Protein AF-A0A497NJM1-F1 (afdb_monomer_lite)

pLDDT: mean 78.58, std 15.82, range [43.94, 97.44]

Structure (mmCIF, N/CA/C/O backbone):
data_AF-A0A497NJM1-F1
#
_entry.id   AF-A0A497NJM1-F1
#
loop_
_atom_site.group_PDB
_atom_site.id
_atom_site.type_symbol
_atom_site.label_atom_id
_atom_site.label_alt_id
_atom_site.label_comp_id
_atom_site.label_asym_id
_atom_site.label_entity_id
_atom_site.label_seq_id
_atom_site.pdbx_PDB_ins_code
_atom_site.Cartn_x
_atom_site.Cartn_y
_atom_site.Cartn_z
_atom_site.occupancy
_atom_site.B_iso_or_equiv
_atom_site.auth_seq_id
_atom_site.auth_comp_id
_atom_site.auth_asym_id
_atom_site.auth_atom_id
_atom_site.pdbx_PDB_model_num
ATOM 1 N N . MET A 1 1 ? 0.124 -1.032 -18.098 1.00 47.03 1 MET A N 1
ATOM 2 C CA . MET A 1 1 ? -1.126 -1.644 -17.597 1.00 47.03 1 MET A CA 1
ATOM 3 C C . MET A 1 1 ? -1.888 -0.555 -16.871 1.00 47.03 1 MET A C 1
ATOM 5 O O . MET A 1 1 ? -1.327 0.013 -15.946 1.00 47.03 1 MET A O 1
ATOM 9 N N . ASN A 1 2 ? -3.098 -0.207 -17.311 1.00 50.69 2 ASN A N 1
ATOM 10 C CA . ASN A 1 2 ? -3.920 0.748 -16.570 1.00 50.69 2 ASN A CA 1
ATOM 11 C C . ASN A 1 2 ? -4.433 0.047 -15.316 1.00 50.69 2 ASN A C 1
ATOM 13 O O . ASN A 1 2 ? -5.210 -0.900 -15.410 1.00 50.69 2 ASN A O 1
ATOM 17 N N . ASN A 1 3 ? -3.953 0.466 -14.149 1.00 69.00 3 ASN A N 1
ATOM 18 C CA . ASN A 1 3 ? -4.366 -0.132 -12.894 1.00 69.00 3 ASN A CA 1
ATOM 19 C C . ASN A 1 3 ? -5.677 0.521 -12.436 1.00 69.00 3 ASN A C 1
ATOM 21 O O . ASN A 1 3 ? -5.686 1.500 -11.694 1.00 69.00 3 ASN A O 1
ATOM 25 N N . GLU A 1 4 ? -6.808 0.037 -12.951 1.00 86.12 4 GLU A N 1
ATOM 26 C CA . GLU A 1 4 ? -8.121 0.674 -12.755 1.00 86.12 4 GLU A CA 1
ATOM 27 C C . GLU A 1 4 ? -8.482 0.835 -11.272 1.00 86.12 4 GLU A C 1
ATOM 29 O O . GLU A 1 4 ? -9.067 1.844 -10.883 1.00 86.12 4 GLU A O 1
ATOM 34 N N . PHE A 1 5 ? -8.026 -0.093 -10.432 1.00 90.69 5 PHE A N 1
ATOM 35 C CA . PHE A 1 5 ? -8.337 -0.171 -9.005 1.00 90.69 5 PHE A CA 1
ATOM 36 C C . PHE A 1 5 ? -7.461 0.705 -8.104 1.00 90.69 5 PHE A C 1
ATOM 38 O O . PHE A 1 5 ? -7.835 0.962 -6.955 1.00 90.69 5 PHE A O 1
ATOM 45 N N . TRP A 1 6 ? -6.314 1.167 -8.605 1.00 92.50 6 TRP A N 1
ATOM 46 C CA . TRP A 1 6 ? -5.307 1.859 -7.807 1.00 92.50 6 TRP A CA 1
ATOM 47 C C . TRP A 1 6 ? -4.957 3.217 -8.411 1.00 92.50 6 TRP A C 1
ATOM 49 O O . TRP A 1 6 ? -4.976 3.430 -9.620 1.00 92.50 6 TRP A O 1
ATOM 59 N N . GLU A 1 7 ? -4.676 4.165 -7.538 1.00 93.75 7 GLU A N 1
ATOM 60 C CA . GLU A 1 7 ? -4.185 5.495 -7.854 1.00 93.75 7 GLU A CA 1
ATOM 61 C C . GLU A 1 7 ? -2.774 5.621 -7.286 1.00 93.75 7 GLU A C 1
ATOM 63 O O . GLU A 1 7 ? -2.550 5.359 -6.102 1.00 93.75 7 GLU A O 1
ATOM 68 N N . PHE A 1 8 ? -1.811 5.996 -8.122 1.00 91.44 8 PHE A N 1
ATOM 69 C CA . PHE A 1 8 ? -0.447 6.219 -7.668 1.00 91.44 8 PHE A CA 1
ATOM 70 C C . PHE A 1 8 ? -0.350 7.541 -6.896 1.00 91.44 8 PHE A C 1
ATOM 72 O O . PHE A 1 8 ? -0.820 8.580 -7.356 1.00 91.44 8 PHE A O 1
ATOM 79 N N . THR A 1 9 ? 0.273 7.512 -5.717 1.00 90.38 9 THR A N 1
ATOM 80 C CA . THR A 1 9 ? 0.507 8.696 -4.878 1.00 90.38 9 THR A CA 1
ATOM 81 C C . THR A 1 9 ? 1.990 8.801 -4.509 1.00 90.38 9 THR A C 1
ATOM 83 O O . THR A 1 9 ? 2.714 7.807 -4.601 1.00 90.38 9 THR A O 1
ATOM 86 N N . PRO A 1 10 ? 2.458 9.949 -3.979 1.00 86.06 10 PRO A N 1
ATOM 87 C CA . PRO A 1 10 ? 3.818 10.075 -3.438 1.00 86.06 10 PRO A CA 1
ATOM 88 C C . PRO A 1 10 ? 4.159 9.038 -2.351 1.00 86.06 10 PRO A C 1
ATOM 90 O O . PRO A 1 10 ? 5.326 8.740 -2.101 1.00 86.06 10 PRO A O 1
ATOM 93 N N . PHE A 1 11 ? 3.136 8.460 -1.711 1.00 85.00 11 PHE A N 1
ATOM 94 C CA . PHE A 1 11 ? 3.248 7.400 -0.712 1.00 85.00 11 PHE A CA 1
ATOM 95 C C . PHE A 1 11 ? 2.758 6.051 -1.247 1.00 85.00 11 PHE A C 1
ATOM 97 O O . PHE A 1 11 ? 2.378 5.180 -0.461 1.00 85.00 11 PHE A O 1
ATOM 104 N N . GLY A 1 12 ? 2.812 5.841 -2.561 1.00 90.38 12 GLY A N 1
ATOM 105 C CA . GLY A 1 12 ? 2.513 4.583 -3.245 1.00 90.38 12 GLY A CA 1
ATOM 106 C C . GLY A 1 12 ? 1.054 4.428 -3.644 1.00 90.38 12 GLY A C 1
ATOM 107 O O . GLY A 1 12 ? 0.287 5.390 -3.636 1.00 90.38 12 GLY A O 1
ATOM 108 N N . HIS A 1 13 ? 0.663 3.216 -4.003 1.00 93.25 13 HIS A N 1
ATOM 109 C CA . HIS A 1 13 ? -0.644 2.926 -4.573 1.00 93.25 13 HIS A CA 1
ATOM 110 C C . HIS A 1 13 ? -1.759 3.001 -3.533 1.00 93.25 13 HIS A C 1
ATOM 112 O O . HIS A 1 13 ? -1.800 2.240 -2.567 1.00 93.25 13 HIS A O 1
ATOM 118 N N . LYS A 1 14 ? -2.718 3.897 -3.748 1.00 93.62 14 LYS A N 1
ATOM 119 C CA . LYS A 1 14 ? -3.937 4.030 -2.953 1.00 93.62 14 LYS A CA 1
ATOM 120 C C . LYS A 1 14 ? -5.109 3.371 -3.690 1.00 93.62 14 LYS A C 1
ATOM 122 O O . LYS A 1 14 ? -5.266 3.598 -4.885 1.00 93.62 14 LYS A O 1
ATOM 127 N N . PRO A 1 15 ? -5.942 2.557 -3.025 1.00 95.00 15 PRO A N 1
ATOM 128 C CA . PRO A 1 15 ? -7.114 1.982 -3.669 1.00 95.00 15 PRO A C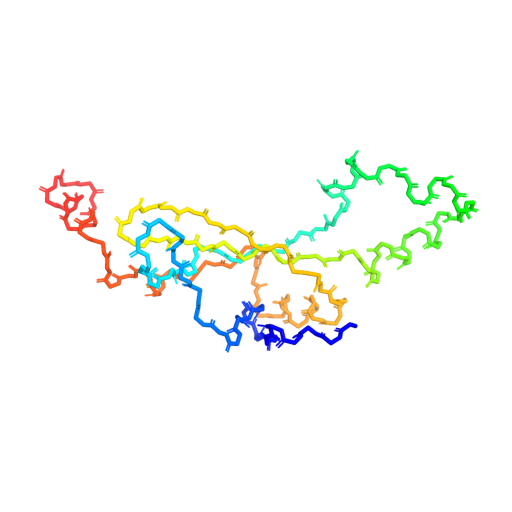A 1
ATOM 129 C C . PRO A 1 15 ? -8.141 3.086 -3.948 1.00 95.00 15 PRO A C 1
ATOM 131 O O . PRO A 1 15 ? -8.371 3.953 -3.103 1.00 95.00 15 PRO A O 1
ATOM 134 N N . LYS A 1 16 ? -8.800 3.027 -5.109 1.00 95.31 16 LYS A N 1
ATOM 135 C CA . LYS A 1 16 ? -9.914 3.931 -5.473 1.00 95.31 16 LYS A CA 1
ATOM 136 C C . LYS A 1 16 ? -11.256 3.518 -4.855 1.00 95.31 16 LYS A C 1
ATOM 138 O O . LYS A 1 16 ? -12.290 4.114 -5.134 1.00 95.31 16 LYS A O 1
ATOM 143 N N . PHE A 1 17 ? -11.242 2.476 -4.034 1.00 94.12 17 PHE A N 1
ATOM 144 C CA . PHE A 1 17 ? -12.399 1.886 -3.378 1.00 94.12 17 PHE A CA 1
ATOM 145 C C . PHE A 1 17 ? -12.087 1.627 -1.901 1.00 94.12 17 PHE A C 1
ATOM 147 O O . PHE A 1 17 ? -10.927 1.579 -1.483 1.00 94.12 17 PHE A O 1
ATOM 154 N N . GLU A 1 18 ? -13.130 1.442 -1.097 1.00 95.56 18 GLU A N 1
ATOM 155 C CA . GLU A 1 18 ? -12.978 1.111 0.316 1.00 95.56 18 GLU A CA 1
ATOM 156 C C . GLU A 1 18 ? -12.687 -0.386 0.497 1.00 95.56 18 GLU A C 1
ATOM 158 O O . GLU A 1 18 ? -13.478 -1.246 0.108 1.00 95.56 18 GLU A O 1
ATOM 163 N N . ILE A 1 19 ? -11.563 -0.711 1.138 1.00 95.31 19 ILE A N 1
ATOM 164 C CA . ILE A 1 19 ? -11.215 -2.096 1.468 1.00 95.31 19 ILE A CA 1
ATOM 165 C C . ILE A 1 19 ? -11.942 -2.499 2.751 1.00 95.31 19 ILE A C 1
ATOM 167 O O . ILE A 1 19 ? -11.687 -1.952 3.827 1.00 95.31 19 ILE A O 1
ATOM 171 N N . ARG A 1 20 ? -12.824 -3.497 2.655 1.00 97.44 20 ARG A N 1
ATOM 172 C CA . ARG A 1 20 ? -13.612 -4.016 3.783 1.00 97.44 20 ARG A CA 1
ATOM 173 C C . ARG A 1 20 ? -13.123 -5.378 4.251 1.00 97.44 20 ARG A C 1
ATOM 175 O O . ARG A 1 20 ? -12.710 -6.226 3.466 1.00 97.44 20 ARG A O 1
ATOM 182 N N . CYS A 1 21 ? -13.200 -5.607 5.559 1.00 96.69 21 CYS A N 1
ATOM 183 C CA . CYS A 1 21 ? -12.827 -6.882 6.151 1.00 96.69 21 CYS A CA 1
ATOM 184 C C . CYS A 1 21 ? -13.821 -7.985 5.768 1.00 96.69 21 CYS A C 1
ATOM 186 O O . CYS A 1 21 ? -14.994 -7.904 6.130 1.00 96.69 21 CYS A O 1
ATOM 188 N N . LYS A 1 22 ? -13.334 -9.072 5.160 1.00 95.50 22 LYS A N 1
ATOM 189 C CA . LYS A 1 22 ? -14.171 -10.227 4.793 1.00 95.50 22 LYS A CA 1
A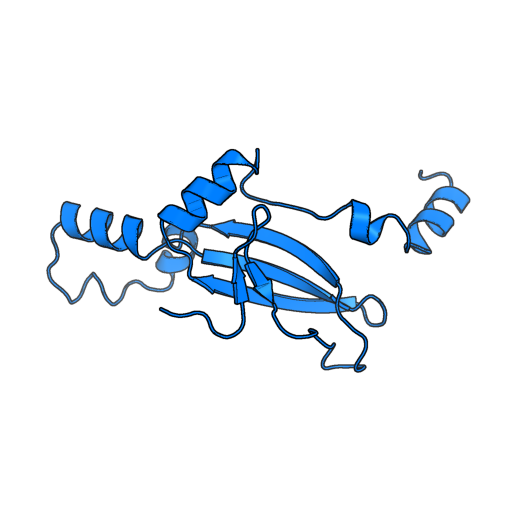TOM 190 C C . LYS A 1 22 ? -14.872 -10.911 5.977 1.00 95.50 22 LYS A C 1
ATOM 192 O O . LYS A 1 22 ? -15.886 -11.562 5.785 1.00 95.50 22 LYS A O 1
ATOM 197 N N . MET A 1 23 ? -14.324 -10.778 7.190 1.00 96.38 23 MET A N 1
ATOM 198 C CA . MET A 1 23 ? -14.851 -11.448 8.386 1.00 96.38 23 MET A CA 1
ATOM 199 C C . MET A 1 23 ? -15.986 -10.668 9.058 1.00 96.38 23 MET A C 1
ATOM 201 O O . MET A 1 23 ? -16.871 -11.269 9.650 1.00 96.38 23 MET A O 1
ATOM 205 N N . CYS A 1 24 ? -15.937 -9.332 9.039 1.00 96.12 24 CYS A N 1
ATOM 206 C CA . CYS A 1 24 ? -16.848 -8.503 9.842 1.00 96.12 24 CYS A CA 1
ATOM 207 C C . CYS A 1 24 ? -17.343 -7.223 9.151 1.00 96.12 24 CYS A C 1
ATOM 209 O O . CYS A 1 24 ? -18.012 -6.413 9.788 1.00 96.12 24 CYS A O 1
ATOM 211 N N . GLY A 1 25 ? -16.978 -6.996 7.887 1.00 96.81 25 GLY A N 1
ATOM 212 C CA . GLY A 1 25 ? -17.405 -5.848 7.082 1.00 96.81 25 GLY A CA 1
ATOM 213 C C . GLY A 1 25 ? -16.766 -4.502 7.444 1.00 96.81 25 GLY A C 1
ATOM 214 O O . GLY A 1 25 ? -16.929 -3.543 6.695 1.00 96.81 25 GLY A O 1
ATOM 215 N N . THR A 1 26 ? -16.028 -4.408 8.556 1.00 96.25 26 THR A N 1
ATOM 216 C CA . THR A 1 26 ? -15.384 -3.161 9.001 1.00 96.25 26 THR A CA 1
ATOM 217 C C . THR A 1 26 ? -14.335 -2.676 7.987 1.00 96.25 26 THR A C 1
ATOM 219 O O . THR A 1 26 ? -13.533 -3.507 7.536 1.00 96.25 26 THR A O 1
ATOM 222 N N . PRO A 1 27 ? -14.282 -1.364 7.669 1.00 96.00 27 PRO A N 1
ATOM 223 C CA . PRO A 1 27 ? -13.222 -0.781 6.848 1.00 96.00 27 PRO A CA 1
ATOM 224 C C . PRO A 1 27 ? -11.832 -1.111 7.401 1.00 96.00 27 PRO A C 1
ATOM 226 O O . PRO A 1 27 ? -11.578 -1.029 8.607 1.00 96.00 27 PRO A O 1
ATOM 229 N N . MET A 1 28 ? -10.938 -1.550 6.523 1.00 95.06 28 MET A N 1
ATOM 230 C CA . MET A 1 28 ? -9.576 -1.924 6.884 1.00 95.06 28 MET A CA 1
ATOM 231 C C . MET A 1 28 ? -8.648 -0.714 6.804 1.00 95.06 28 MET A C 1
ATOM 233 O O . MET A 1 28 ? -8.846 0.181 5.988 1.00 95.06 28 MET A O 1
ATOM 237 N N . ARG A 1 29 ? -7.602 -0.705 7.636 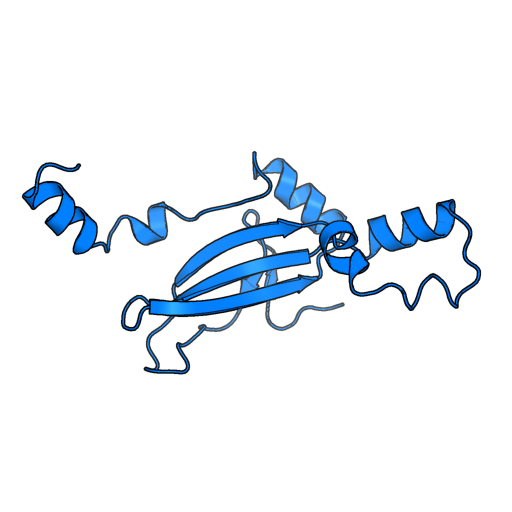1.00 93.25 29 ARG A N 1
ATOM 238 C CA . ARG A 1 29 ? -6.597 0.366 7.658 1.00 93.25 29 ARG A CA 1
ATOM 239 C C . ARG A 1 29 ? -5.278 -0.110 7.090 1.00 93.25 29 ARG A C 1
ATOM 241 O O . ARG A 1 29 ? -4.881 -1.250 7.350 1.00 93.25 29 ARG A O 1
ATOM 248 N N . LEU A 1 30 ? -4.607 0.766 6.348 1.00 93.69 30 LEU A N 1
ATOM 249 C CA . LEU A 1 30 ? -3.272 0.503 5.832 1.00 93.69 30 LEU A CA 1
ATOM 250 C C . LEU A 1 30 ? -2.304 0.326 7.007 1.00 93.69 30 LEU A C 1
ATOM 252 O O . LEU A 1 30 ? -2.311 1.105 7.958 1.00 93.69 30 LEU A O 1
ATOM 256 N N . ARG A 1 31 ? -1.485 -0.724 6.956 1.00 92.50 31 ARG A N 1
ATOM 257 C CA . ARG A 1 31 ? -0.475 -1.058 7.967 1.00 92.50 31 ARG A CA 1
ATOM 258 C C . ARG A 1 31 ? 0.951 -0.933 7.470 1.00 92.50 31 ARG A C 1
ATOM 260 O O . ARG A 1 31 ? 1.847 -0.612 8.235 1.00 92.50 31 ARG A O 1
ATOM 267 N N . TYR A 1 32 ? 1.181 -1.173 6.201 1.00 92.56 32 TYR A N 1
ATOM 268 C CA . TYR A 1 32 ? 2.405 -0.722 5.575 1.00 92.56 32 TYR A CA 1
ATOM 269 C C . TYR A 1 32 ? 2.220 -0.741 4.076 1.00 92.56 32 TYR A C 1
ATOM 271 O O . TYR A 1 32 ? 1.342 -1.415 3.530 1.00 92.56 32 TYR A O 1
ATOM 279 N N . SER A 1 33 ? 3.100 0.001 3.434 1.00 92.19 33 SER A N 1
ATOM 280 C CA . SER A 1 33 ? 3.452 -0.203 2.053 1.00 92.19 33 SER A CA 1
ATOM 281 C C . SER A 1 33 ? 4.918 -0.598 1.984 1.00 92.19 33 SER A C 1
ATOM 283 O O . SER A 1 33 ? 5.768 0.111 2.519 1.00 92.19 33 SER A O 1
ATOM 285 N N . GLN A 1 34 ? 5.224 -1.690 1.305 1.00 91.62 34 GLN A N 1
ATOM 286 C CA . GLN A 1 34 ? 6.595 -2.116 1.084 1.00 91.62 34 GLN A CA 1
ATOM 287 C C . GLN A 1 34 ? 6.841 -2.302 -0.398 1.00 91.62 34 GLN A C 1
ATOM 289 O O . GLN A 1 34 ? 6.096 -2.997 -1.073 1.00 91.62 34 GLN A O 1
ATOM 294 N N . VAL A 1 35 ? 7.918 -1.706 -0.891 1.00 89.31 35 VAL A N 1
ATOM 295 C CA . VAL A 1 35 ? 8.380 -1.959 -2.250 1.00 89.31 35 VAL A CA 1
ATOM 296 C C . VAL A 1 35 ? 9.416 -3.069 -2.220 1.00 89.31 35 VAL A C 1
ATOM 298 O O . VAL A 1 35 ? 10.377 -2.993 -1.449 1.00 89.31 35 VAL A O 1
ATOM 301 N N . PHE A 1 36 ? 9.242 -4.072 -3.071 1.00 82.94 36 PHE A N 1
ATOM 302 C CA . PHE A 1 36 ? 10.182 -5.174 -3.220 1.00 82.94 36 PHE A CA 1
ATOM 303 C C . PHE A 1 36 ? 10.488 -5.424 -4.692 1.00 82.94 36 PHE A C 1
ATOM 305 O O . PHE A 1 36 ? 9.724 -5.074 -5.599 1.00 82.94 36 PHE A O 1
ATOM 312 N N . ARG A 1 37 ? 11.666 -5.997 -4.929 1.00 71.25 37 ARG A N 1
ATOM 313 C CA . ARG A 1 37 ? 12.046 -6.458 -6.253 1.00 71.25 37 ARG A CA 1
ATOM 314 C C . ARG A 1 37 ? 11.537 -7.884 -6.369 1.00 71.25 37 ARG A C 1
ATOM 316 O O . ARG A 1 37 ? 11.809 -8.681 -5.477 1.00 71.25 37 ARG A O 1
ATOM 323 N N . PRO A 1 38 ? 10.865 -8.276 -7.453 1.00 57.12 38 PRO A N 1
ATOM 324 C CA . PRO A 1 38 ? 10.447 -9.655 -7.565 1.00 57.12 38 PRO A CA 1
ATOM 325 C C . PRO A 1 38 ? 11.602 -10.613 -7.677 1.00 57.12 38 PRO A C 1
ATOM 327 O O . PRO A 1 38 ? 11.340 -11.777 -7.501 1.00 57.12 38 PRO A O 1
ATOM 330 N N . SER A 1 39 ? 12.852 -10.202 -7.916 1.00 54.44 39 SER A N 1
ATOM 331 C CA . SER A 1 39 ? 13.983 -11.125 -7.736 1.00 54.44 39 SER A CA 1
ATOM 332 C C . SER A 1 39 ? 13.963 -11.803 -6.361 1.00 54.44 39 SER A C 1
ATOM 334 O O . SER A 1 39 ? 14.384 -12.945 -6.263 1.00 54.44 39 SER A O 1
ATOM 336 N N . ASP A 1 40 ? 13.399 -11.139 -5.346 1.00 53.59 40 ASP A N 1
ATOM 337 C CA . ASP A 1 40 ? 13.264 -11.643 -3.977 1.00 53.59 40 ASP A CA 1
ATOM 338 C C . ASP A 1 40 ? 12.082 -12.635 -3.826 1.00 53.59 40 ASP A C 1
ATOM 340 O O . ASP A 1 40 ? 11.942 -13.287 -2.798 1.00 53.59 40 ASP A O 1
ATOM 344 N N . VAL A 1 41 ? 11.226 -12.758 -4.853 1.00 48.47 41 VAL A N 1
ATOM 345 C CA . VAL A 1 41 ? 10.055 -13.661 -4.930 1.00 48.47 41 VAL A CA 1
ATOM 346 C C . VAL A 1 41 ? 10.173 -14.659 -6.101 1.00 48.47 41 VAL A C 1
ATOM 348 O O . VAL A 1 41 ? 9.578 -15.730 -6.074 1.00 48.47 41 VAL A O 1
ATOM 351 N N . PHE A 1 42 ? 10.968 -14.352 -7.129 1.00 43.94 42 PHE A N 1
ATOM 352 C CA . PHE A 1 42 ? 11.131 -15.109 -8.375 1.00 43.94 42 PHE A CA 1
ATOM 353 C C . PHE A 1 42 ? 12.106 -16.277 -8.2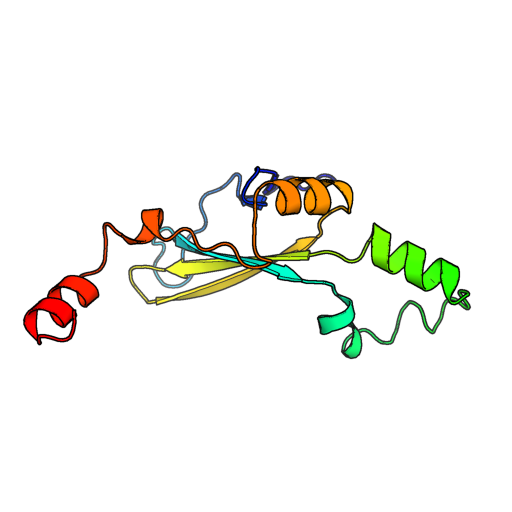55 1.00 43.94 42 PHE A C 1
ATOM 355 O O . PHE A 1 42 ? 12.159 -17.076 -9.186 1.00 43.94 42 PHE A O 1
ATOM 362 N N . GLU A 1 43 ? 12.771 -16.476 -7.113 1.00 47.84 43 GLU A N 1
ATOM 363 C CA . GLU A 1 43 ? 13.234 -17.832 -6.776 1.00 47.84 43 GLU A CA 1
ATOM 364 C C . GLU A 1 43 ? 12.058 -18.835 -6.792 1.00 47.84 43 GLU A C 1
ATOM 366 O O . GLU A 1 43 ? 12.266 -20.008 -7.075 1.00 47.84 43 GLU A O 1
ATOM 371 N N . ALA A 1 44 ? 10.804 -18.381 -6.615 1.00 44.22 44 ALA A N 1
ATOM 372 C CA . ALA A 1 44 ? 9.603 -19.206 -6.790 1.00 44.22 44 ALA A CA 1
ATOM 373 C C . ALA A 1 44 ? 9.015 -19.210 -8.223 1.00 44.22 44 ALA A C 1
ATOM 375 O O . ALA A 1 44 ? 8.090 -19.972 -8.500 1.00 44.22 44 ALA A O 1
ATOM 376 N N . LEU A 1 45 ? 9.525 -18.385 -9.147 1.00 44.59 45 LEU A N 1
ATOM 377 C CA . LEU A 1 45 ? 9.077 -18.280 -10.547 1.00 44.59 45 LEU A CA 1
ATOM 378 C C . LEU A 1 45 ? 10.261 -18.523 -11.497 1.00 44.59 45 LEU A C 1
ATOM 380 O O . LEU A 1 45 ? 10.584 -17.696 -12.349 1.00 44.59 45 LEU A O 1
ATOM 384 N N . GLU A 1 46 ? 10.912 -19.678 -11.380 1.00 45.81 46 GLU A N 1
ATOM 385 C CA . GLU A 1 46 ? 12.027 -20.071 -12.255 1.00 45.81 46 GLU A CA 1
ATOM 386 C C . GLU A 1 46 ? 11.669 -20.217 -13.760 1.00 45.81 46 GLU A C 1
ATOM 388 O O . GLU A 1 46 ? 12.557 -20.488 -14.570 1.00 45.81 46 GLU A O 1
ATOM 393 N N . ASP A 1 47 ? 10.413 -20.054 -14.195 1.00 52.25 47 ASP A N 1
ATOM 394 C CA . ASP A 1 47 ? 9.941 -20.717 -15.427 1.00 52.25 47 ASP A CA 1
ATOM 395 C C . ASP A 1 47 ? 9.532 -19.866 -16.665 1.00 52.25 47 ASP A C 1
ATOM 397 O O . ASP A 1 47 ? 9.197 -20.461 -17.687 1.00 52.25 47 ASP A O 1
ATOM 401 N N . PRO A 1 48 ? 9.600 -18.516 -16.718 1.00 50.31 48 PRO A N 1
ATOM 402 C CA . PRO A 1 48 ? 9.468 -17.821 -18.015 1.00 50.31 48 PRO A CA 1
ATOM 403 C C . PRO A 1 48 ? 10.820 -17.579 -18.708 1.00 50.31 48 PRO A C 1
ATOM 405 O O . PRO A 1 48 ? 11.044 -17.994 -19.845 1.00 50.31 48 PRO A O 1
ATOM 408 N N . ALA A 1 49 ? 11.776 -16.949 -18.016 1.00 46.41 49 ALA A N 1
ATOM 409 C CA . ALA A 1 49 ? 13.034 -16.496 -18.624 1.00 46.41 49 ALA A CA 1
ATOM 410 C C . ALA A 1 49 ? 14.012 -17.638 -18.961 1.00 46.41 49 ALA A C 1
ATOM 412 O O . ALA A 1 49 ? 14.916 -17.458 -19.780 1.00 46.41 49 ALA A O 1
ATOM 413 N N . ARG A 1 50 ? 13.840 -18.814 -18.342 1.00 49.75 50 ARG A N 1
ATOM 414 C CA . ARG A 1 50 ? 14.620 -20.027 -18.634 1.00 49.75 50 ARG A CA 1
ATOM 415 C C . ARG A 1 50 ? 14.172 -20.691 -19.944 1.00 49.75 50 ARG A C 1
ATOM 417 O O . ARG A 1 50 ? 15.011 -21.242 -20.646 1.00 49.75 50 ARG A O 1
ATOM 424 N N . LYS A 1 51 ? 12.889 -20.558 -20.314 1.00 53.66 51 LYS A N 1
ATOM 425 C CA . LYS A 1 51 ? 12.311 -21.065 -21.575 1.00 53.66 51 LYS A CA 1
ATOM 426 C C . LYS A 1 51 ? 12.545 -20.150 -22.783 1.00 53.66 51 LYS A C 1
ATOM 428 O O . LYS A 1 51 ? 12.495 -20.626 -23.909 1.00 53.66 51 LYS A O 1
ATOM 433 N N . MET A 1 52 ? 12.814 -18.859 -22.570 1.00 57.75 52 MET A N 1
ATOM 434 C CA . MET A 1 52 ? 12.857 -17.858 -23.652 1.00 57.75 52 MET A CA 1
ATOM 435 C C . MET A 1 52 ? 14.241 -17.608 -24.281 1.00 57.75 52 MET A C 1
ATOM 437 O O . MET A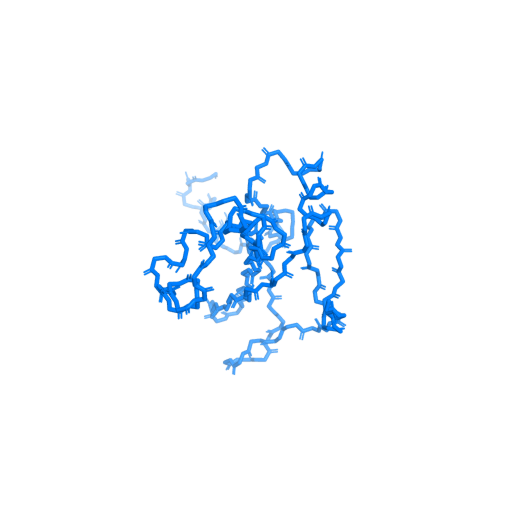 1 52 ? 14.343 -16.774 -25.171 1.00 57.75 52 MET A O 1
ATOM 441 N N . GLY A 1 53 ? 15.313 -18.288 -23.849 1.00 67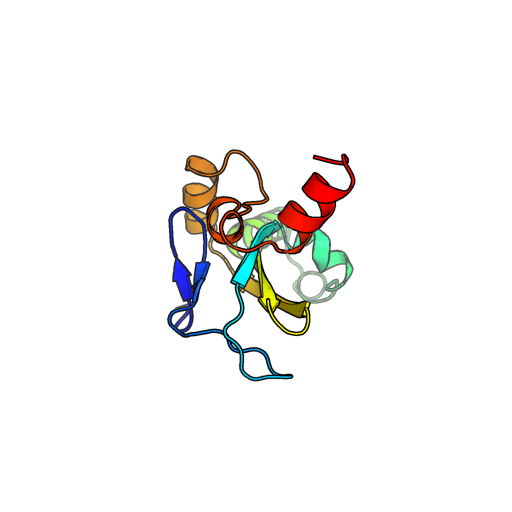.50 53 GLY A N 1
ATOM 442 C CA . GLY A 1 53 ? 16.641 -18.154 -24.483 1.00 67.50 53 GLY A CA 1
ATOM 443 C C . GLY A 1 53 ? 17.285 -16.760 -24.387 1.00 67.50 53 GLY A C 1
ATOM 444 O O . GLY A 1 53 ? 18.217 -16.465 -25.126 1.00 67.50 53 GLY A O 1
ATOM 445 N N . LEU A 1 54 ? 16.797 -15.906 -23.483 1.00 66.25 54 LEU A N 1
ATOM 446 C CA . LEU A 1 54 ? 17.230 -14.513 -23.355 1.00 66.25 54 LEU A CA 1
ATOM 447 C C . LEU A 1 54 ? 18.661 -14.393 -22.818 1.00 66.25 54 LEU A C 1
ATOM 449 O O . LEU A 1 54 ? 19.071 -15.129 -21.908 1.00 66.25 54 LEU A O 1
ATOM 453 N N . THR A 1 55 ? 19.389 -13.399 -23.319 1.00 75.25 55 THR A N 1
ATOM 454 C CA . THR A 1 55 ? 20.709 -13.007 -22.816 1.00 75.25 55 THR A CA 1
ATOM 455 C C . THR A 1 55 ? 20.618 -12.429 -21.399 1.00 75.25 55 THR A C 1
ATOM 457 O O . THR A 1 55 ? 19.561 -11.996 -20.933 1.00 75.25 55 THR A O 1
ATOM 460 N N . ALA A 1 56 ? 21.741 -12.402 -20.674 1.00 62.38 56 ALA A N 1
ATOM 461 C CA . ALA A 1 56 ? 21.793 -11.832 -19.324 1.00 62.38 56 ALA A CA 1
ATOM 462 C C . ALA A 1 56 ? 21.348 -10.357 -19.290 1.00 62.38 56 ALA A C 1
ATOM 464 O O . ALA A 1 56 ? 20.699 -9.928 -18.339 1.00 62.38 56 ALA A O 1
ATOM 465 N N . GLN A 1 57 ? 21.650 -9.600 -20.346 1.00 65.31 57 GLN A N 1
ATOM 466 C CA . GLN A 1 57 ? 21.329 -8.181 -20.440 1.00 65.31 57 GLN A CA 1
ATOM 467 C C . GLN A 1 57 ? 19.833 -7.948 -20.677 1.00 65.31 57 GLN A C 1
ATOM 469 O O . GLN A 1 57 ? 19.230 -7.137 -19.979 1.00 65.31 57 GLN A O 1
ATOM 474 N N . GLU A 1 58 ? 19.204 -8.742 -21.546 1.00 64.31 58 GLU A N 1
ATOM 475 C CA . GLU A 1 58 ? 17.750 -8.720 -21.761 1.00 64.31 58 GLU A CA 1
ATOM 476 C C . GLU A 1 58 ? 16.981 -9.164 -20.511 1.00 64.31 58 GLU A C 1
ATOM 478 O O . GLU A 1 58 ? 15.953 -8.580 -20.170 1.00 64.31 58 GLU A O 1
ATOM 483 N N . LYS A 1 59 ? 17.498 -10.154 -19.769 1.00 63.09 59 LYS A N 1
ATOM 484 C CA . LYS A 1 59 ? 16.931 -10.549 -18.470 1.00 63.09 59 LYS A CA 1
ATOM 485 C C . LYS A 1 59 ? 16.964 -9.392 -17.484 1.00 63.09 59 LYS A C 1
ATOM 487 O O . LYS A 1 59 ? 15.951 -9.107 -16.853 1.00 63.09 59 LYS A O 1
ATOM 492 N N . VAL A 1 60 ? 18.106 -8.715 -17.356 1.00 62.16 60 VAL A N 1
ATOM 493 C CA . VAL A 1 60 ? 18.235 -7.541 -16.484 1.00 62.16 60 VAL A CA 1
ATOM 494 C C . VAL A 1 60 ? 17.274 -6.444 -16.922 1.00 62.16 60 VAL A C 1
ATOM 496 O O . VAL A 1 60 ? 16.620 -5.865 -16.061 1.00 62.16 60 VAL A O 1
ATOM 499 N N . GLU A 1 61 ? 17.136 -6.189 -18.220 1.00 65.44 61 GLU A N 1
ATOM 500 C CA . GLU A 1 61 ? 16.258 -5.151 -18.762 1.00 65.44 61 GLU A CA 1
ATOM 501 C C . GLU A 1 61 ? 14.769 -5.449 -18.514 1.00 65.44 61 GLU A C 1
ATOM 503 O O . GLU A 1 61 ? 14.032 -4.590 -18.031 1.00 65.44 61 GLU A O 1
ATOM 508 N N . ILE A 1 62 ? 14.331 -6.690 -18.735 1.00 63.19 62 ILE A N 1
ATOM 509 C CA . ILE A 1 62 ? 12.962 -7.131 -18.434 1.00 63.19 62 ILE A CA 1
ATOM 510 C C . ILE A 1 62 ? 12.699 -7.080 -16.926 1.00 63.19 62 ILE A C 1
ATOM 512 O O . ILE A 1 62 ? 11.665 -6.570 -16.502 1.00 63.19 62 ILE A O 1
ATOM 516 N N . LEU A 1 63 ? 13.638 -7.549 -16.099 1.00 58.34 63 LEU A N 1
ATOM 517 C CA . LEU A 1 63 ? 13.510 -7.526 -14.638 1.00 58.34 63 LEU A CA 1
ATOM 518 C C . LEU A 1 63 ? 13.551 -6.105 -14.060 1.00 58.34 63 LEU A C 1
ATOM 520 O O . LEU A 1 63 ? 12.947 -5.842 -13.022 1.00 58.34 63 LEU A O 1
ATOM 524 N N . THR A 1 64 ? 14.268 -5.177 -14.696 1.00 61.09 64 THR A N 1
ATOM 525 C CA . THR A 1 64 ? 14.308 -3.767 -14.273 1.00 61.09 64 THR A CA 1
ATOM 526 C C . THR A 1 64 ? 13.075 -2.995 -14.717 1.00 61.09 64 THR A C 1
ATOM 528 O O . THR A 1 64 ? 12.612 -2.162 -13.940 1.00 61.09 64 THR A O 1
ATOM 531 N N . LYS A 1 65 ? 12.507 -3.302 -15.891 1.00 59.94 65 LYS A N 1
ATOM 532 C CA . LYS A 1 65 ? 11.298 -2.646 -16.414 1.00 59.94 65 LYS A CA 1
ATOM 533 C C . LYS A 1 65 ? 9.988 -3.215 -15.860 1.00 59.94 65 LYS A C 1
ATOM 535 O O . LYS A 1 65 ? 9.064 -2.449 -15.626 1.00 59.94 65 LYS A O 1
ATOM 540 N N . ASN A 1 66 ? 9.916 -4.525 -15.617 1.00 59.56 66 ASN A N 1
ATOM 541 C CA . ASN A 1 66 ? 8.667 -5.230 -15.281 1.00 59.56 66 ASN A CA 1
ATOM 542 C C . ASN A 1 66 ? 8.707 -5.941 -13.924 1.00 59.56 66 ASN A C 1
ATOM 544 O O . ASN A 1 66 ? 7.821 -6.734 -13.616 1.00 59.56 66 ASN A O 1
ATOM 548 N N . GLY A 1 67 ? 9.758 -5.709 -13.135 1.00 68.50 67 GLY A N 1
ATOM 549 C CA . GLY A 1 67 ? 9.901 -6.351 -11.844 1.00 68.50 67 GLY A CA 1
ATOM 550 C C . GLY A 1 67 ? 9.001 -5.709 -10.793 1.00 68.50 67 GLY A C 1
ATOM 551 O O . GLY A 1 67 ? 8.109 -6.328 -10.256 1.00 68.50 67 GLY A O 1
ATOM 552 N N . TRP A 1 68 ? 9.262 -4.470 -10.428 1.00 80.31 68 TRP A N 1
ATOM 553 C CA . TRP A 1 68 ? 8.871 -3.940 -9.121 1.00 80.31 68 TRP A CA 1
ATOM 554 C C . TRP A 1 68 ? 7.403 -4.127 -8.739 1.00 80.31 68 TRP A C 1
ATOM 556 O O . TRP A 1 68 ? 6.497 -3.942 -9.546 1.00 80.31 68 TRP A O 1
ATOM 566 N N . ALA A 1 69 ? 7.186 -4.468 -7.474 1.00 85.75 69 ALA A N 1
ATOM 567 C CA . ALA A 1 69 ? 5.860 -4.536 -6.897 1.00 85.75 69 ALA A CA 1
ATOM 568 C C . ALA A 1 69 ? 5.830 -3.817 -5.547 1.00 85.75 69 ALA A C 1
ATOM 570 O O . ALA A 1 69 ? 6.837 -3.715 -4.836 1.00 85.75 69 ALA A O 1
ATOM 571 N N . GLU A 1 70 ? 4.659 -3.295 -5.212 1.00 89.50 70 GLU A N 1
ATOM 572 C CA . GLU A 1 70 ? 4.345 -2.735 -3.910 1.00 89.50 70 GLU A CA 1
ATOM 573 C C . GLU A 1 70 ? 3.349 -3.636 -3.194 1.00 89.50 70 GLU A C 1
ATOM 575 O O . GLU A 1 70 ? 2.227 -3.830 -3.654 1.00 89.50 70 GLU A O 1
ATOM 580 N N . ASP A 1 71 ? 3.746 -4.127 -2.029 1.00 91.88 71 ASP A N 1
ATOM 581 C CA . ASP A 1 71 ? 2.851 -4.781 -1.093 1.00 91.88 71 ASP A CA 1
ATOM 582 C C . ASP A 1 71 ? 2.126 -3.729 -0.265 1.00 91.88 71 ASP A C 1
ATOM 584 O O . ASP A 1 71 ? 2.738 -2.989 0.512 1.00 91.88 71 ASP A O 1
ATOM 588 N N . ARG A 1 72 ? 0.799 -3.692 -0.390 1.00 93.25 72 ARG A N 1
ATOM 589 C CA . ARG A 1 72 ? -0.084 -2.897 0.467 1.00 93.25 72 ARG A CA 1
ATOM 590 C C . ARG A 1 72 ? -0.755 -3.800 1.479 1.00 93.25 72 ARG A C 1
ATOM 592 O O . ARG A 1 72 ? -1.678 -4.549 1.157 1.00 93.25 72 ARG A O 1
ATOM 599 N N . ALA A 1 73 ? -0.307 -3.701 2.719 1.00 94.62 73 ALA A N 1
ATOM 600 C CA . ALA A 1 73 ? -0.866 -4.469 3.809 1.00 94.62 73 ALA A CA 1
ATOM 601 C C . ALA A 1 73 ? -1.990 -3.717 4.512 1.00 94.62 73 ALA A C 1
ATOM 603 O O . ALA A 1 73 ? -1.793 -2.608 5.003 1.00 94.62 73 ALA A O 1
ATOM 604 N N . TYR A 1 74 ? -3.145 -4.356 4.644 1.00 95.12 74 TYR A N 1
ATOM 605 C CA . TYR A 1 74 ? -4.302 -3.829 5.352 1.00 95.12 74 TYR A CA 1
ATOM 606 C C . TYR A 1 74 ? -4.669 -4.728 6.527 1.00 95.12 74 TYR A C 1
ATOM 608 O O . TYR A 1 74 ? -4.683 -5.954 6.417 1.00 95.12 74 TYR A O 1
ATOM 616 N N . LYS A 1 75 ? -5.047 -4.113 7.651 1.00 94.94 75 LYS A N 1
ATOM 617 C CA . LYS A 1 75 ? -5.534 -4.823 8.840 1.00 94.94 75 LYS A CA 1
ATOM 618 C C . LYS A 1 75 ? -6.871 -4.272 9.295 1.00 94.94 75 LYS A C 1
ATOM 620 O O . LYS A 1 75 ? -7.065 -3.060 9.396 1.00 94.94 75 LYS A O 1
ATOM 625 N N . CYS A 1 76 ? -7.781 -5.174 9.629 1.00 93.38 76 CYS A N 1
ATOM 626 C CA . CYS A 1 76 ? -9.046 -4.828 10.247 1.00 93.38 76 CYS A CA 1
ATOM 627 C C . CYS A 1 76 ? -8.807 -4.351 11.692 1.00 93.38 76 CYS A C 1
ATOM 629 O O . CYS A 1 76 ? -8.226 -5.100 12.480 1.00 93.38 76 CYS A O 1
ATOM 631 N N . PRO A 1 77 ? -9.277 -3.155 12.087 1.00 90.25 77 PRO A N 1
ATOM 632 C CA . PRO A 1 77 ? -9.137 -2.689 13.466 1.00 90.25 77 PRO A CA 1
ATOM 633 C C . PRO A 1 77 ? -10.013 -3.483 14.452 1.00 90.25 77 PRO A C 1
ATOM 635 O O . PRO A 1 77 ? -9.666 -3.585 15.623 1.00 90.25 77 PRO A O 1
ATOM 638 N N . LYS A 1 78 ? -11.111 -4.095 13.982 1.00 89.94 78 LYS A N 1
ATOM 639 C CA . LYS A 1 78 ? -12.064 -4.838 14.819 1.00 89.94 78 LYS A CA 1
ATOM 640 C C . LYS A 1 78 ? -11.606 -6.267 15.117 1.00 89.94 78 LYS A C 1
ATOM 642 O O . LYS A 1 78 ? -11.364 -6.609 16.265 1.00 89.94 78 LYS A O 1
ATOM 647 N N . CYS A 1 79 ? -11.474 -7.104 14.088 1.00 92.31 79 CYS A N 1
ATOM 648 C CA . CYS A 1 79 ? -11.163 -8.533 14.253 1.00 92.31 79 CYS A CA 1
ATOM 649 C C . CYS A 1 79 ? -9.691 -8.888 14.003 1.00 92.31 79 CYS A C 1
ATOM 651 O O . CYS A 1 79 ? -9.338 -10.060 14.022 1.00 92.31 79 CYS A O 1
ATOM 653 N N . GLN A 1 80 ? -8.836 -7.896 13.729 1.00 91.31 80 GLN A N 1
ATOM 654 C CA . GLN A 1 80 ? -7.405 -8.077 13.461 1.00 91.31 80 GLN A CA 1
ATOM 655 C C . GLN A 1 80 ? -7.062 -8.905 12.206 1.00 91.31 80 GLN A C 1
ATOM 657 O O . GLN A 1 80 ? -5.877 -9.108 11.947 1.00 91.31 80 GLN A O 1
ATOM 662 N N . TRP A 1 81 ? -8.055 -9.303 11.393 1.00 93.38 81 TRP A N 1
ATOM 663 C CA . TRP A 1 81 ? -7.841 -9.940 10.087 1.00 93.38 81 TRP A CA 1
ATOM 664 C C . TRP A 1 81 ? -6.926 -9.094 9.194 1.00 93.38 81 TRP A C 1
ATOM 666 O O . TRP A 1 81 ? -7.057 -7.866 9.154 1.00 93.38 81 TRP A O 1
ATOM 676 N N . TRP A 1 82 ? -6.045 -9.758 8.449 1.00 94.06 82 TRP A N 1
ATOM 677 C CA . TRP A 1 82 ? -4.999 -9.141 7.642 1.00 94.06 82 TRP A CA 1
ATOM 678 C C . TRP A 1 82 ? -5.104 -9.561 6.173 1.00 94.06 82 TRP A C 1
ATOM 680 O O . TRP A 1 82 ? -5.452 -10.701 5.873 1.00 94.06 82 TRP A O 1
ATOM 690 N N . THR A 1 83 ? -4.805 -8.646 5.255 1.00 93.94 83 THR A N 1
ATOM 691 C CA . THR A 1 83 ? -4.677 -8.942 3.822 1.00 93.94 83 THR A CA 1
ATOM 692 C C . THR A 1 83 ? -3.552 -8.111 3.217 1.00 93.94 83 THR A C 1
ATOM 694 O O . THR A 1 83 ? -3.320 -6.985 3.655 1.00 93.94 83 THR A O 1
ATOM 697 N N . VAL A 1 84 ? -2.861 -8.654 2.218 1.00 93.56 84 VAL A N 1
ATOM 698 C CA . VAL A 1 84 ? -1.801 -7.958 1.477 1.00 93.56 84 VAL A CA 1
ATOM 699 C C . VAL A 1 84 ? -2.136 -8.013 -0.004 1.00 93.56 84 VAL A C 1
ATOM 701 O O . VAL A 1 84 ? -2.580 -9.050 -0.493 1.00 93.56 84 VAL A O 1
ATOM 704 N N . PHE A 1 85 ? -1.953 -6.893 -0.696 1.00 90.38 85 PHE A N 1
ATOM 705 C CA . PHE A 1 85 ? -2.096 -6.803 -2.145 1.00 90.38 85 PHE A CA 1
ATOM 706 C C . PHE A 1 85 ? -0.735 -6.496 -2.756 1.00 90.38 85 PHE A C 1
ATOM 708 O O . PHE A 1 85 ? -0.173 -5.451 -2.439 1.00 90.38 85 PHE A O 1
ATOM 715 N N . GLY A 1 86 ? -0.245 -7.384 -3.621 1.00 88.69 86 GLY A N 1
ATOM 716 C CA . GLY A 1 86 ? 0.936 -7.138 -4.442 1.00 88.69 86 GLY A CA 1
ATOM 717 C C . GLY A 1 86 ? 0.535 -6.383 -5.703 1.00 88.69 86 GLY A C 1
ATOM 718 O O . GLY A 1 86 ? -0.236 -6.892 -6.518 1.00 88.69 86 GLY A O 1
ATOM 719 N N . ILE A 1 87 ? 1.019 -5.155 -5.841 1.00 87.50 87 ILE A N 1
ATOM 720 C CA . ILE A 1 87 ? 0.642 -4.243 -6.919 1.00 87.50 87 ILE A CA 1
ATOM 721 C C . ILE A 1 87 ? 1.846 -4.071 -7.836 1.00 87.50 87 ILE A C 1
ATOM 723 O O . ILE A 1 87 ? 2.852 -3.521 -7.386 1.00 87.50 87 ILE A O 1
ATOM 727 N N . PRO A 1 88 ? 1.776 -4.526 -9.099 1.00 85.19 88 PRO A N 1
ATOM 728 C CA . PRO A 1 88 ? 2.835 -4.269 -10.062 1.00 85.19 88 PRO A CA 1
ATOM 729 C C . PRO A 1 88 ? 3.054 -2.766 -10.210 1.00 85.19 88 PRO A C 1
ATOM 731 O O . PRO A 1 88 ? 2.087 -2.012 -10.312 1.00 85.19 88 PRO A O 1
ATOM 734 N N . MET A 1 89 ? 4.314 -2.354 -10.240 1.00 83.25 89 MET A N 1
ATOM 735 C CA . MET A 1 89 ? 4.714 -0.964 -10.398 1.00 83.25 89 MET A CA 1
ATOM 736 C C . MET A 1 89 ? 5.662 -0.799 -11.574 1.00 83.25 89 MET A C 1
ATOM 738 O O . MET A 1 89 ? 6.498 -1.663 -11.853 1.00 83.25 89 MET A O 1
ATOM 742 N N . SER A 1 90 ? 5.582 0.359 -12.216 1.00 83.69 90 SER A N 1
ATOM 743 C CA . SER A 1 90 ? 6.563 0.762 -13.213 1.00 83.69 90 SER A CA 1
ATOM 744 C C . SER A 1 90 ? 7.869 1.232 -12.560 1.00 83.69 90 SER A C 1
ATOM 746 O O . SER A 1 90 ? 7.949 1.539 -11.363 1.00 83.69 90 SER A O 1
ATOM 748 N N . TRP A 1 91 ? 8.931 1.301 -13.361 1.00 82.12 91 TRP A N 1
ATOM 749 C CA . TRP A 1 91 ? 10.201 1.867 -12.913 1.00 82.12 91 TRP A CA 1
ATOM 750 C C . TRP A 1 91 ? 10.069 3.354 -12.556 1.00 82.12 91 TRP A C 1
ATOM 752 O O . TRP A 1 91 ? 10.663 3.814 -11.584 1.00 82.12 91 TRP A O 1
ATOM 762 N N . GLU A 1 92 ? 9.272 4.103 -13.311 1.00 86.12 92 GLU A N 1
ATOM 763 C CA . GLU A 1 92 ? 9.013 5.526 -13.094 1.00 86.12 92 GLU A CA 1
ATOM 764 C C . GLU A 1 92 ? 8.300 5.753 -11.755 1.00 86.12 92 GLU A C 1
ATOM 766 O O . GLU A 1 92 ? 8.758 6.559 -10.945 1.00 86.12 92 GLU A O 1
ATOM 771 N N . GLU A 1 93 ? 7.253 4.974 -11.469 1.00 88.25 93 GLU A N 1
ATOM 772 C CA . GLU A 1 93 ? 6.545 4.993 -10.182 1.00 88.25 93 GLU A CA 1
ATOM 773 C C . GLU A 1 93 ? 7.495 4.704 -9.012 1.00 88.25 93 GLU A C 1
ATOM 775 O O . GLU A 1 93 ? 7.482 5.399 -7.994 1.00 88.25 93 GLU A O 1
ATOM 780 N N . LEU A 1 94 ? 8.387 3.720 -9.167 1.00 87.56 94 LEU A N 1
ATOM 781 C CA . LEU A 1 94 ? 9.417 3.423 -8.174 1.00 87.56 94 LEU A CA 1
ATOM 782 C C . LEU A 1 94 ? 10.355 4.614 -7.933 1.00 87.56 94 LEU A C 1
ATOM 784 O O . LEU A 1 94 ? 10.713 4.889 -6.783 1.00 87.56 94 LEU A O 1
ATOM 788 N N . GLN A 1 95 ? 10.802 5.286 -8.996 1.00 87.38 95 GLN A N 1
ATOM 789 C CA . GLN A 1 95 ? 11.693 6.439 -8.875 1.00 87.38 95 GLN A CA 1
ATOM 790 C C . GLN A 1 95 ? 11.002 7.588 -8.140 1.00 87.38 95 GLN A C 1
ATOM 792 O O . GLN A 1 95 ? 11.591 8.143 -7.212 1.00 87.38 95 GLN A O 1
ATOM 797 N N . GLU A 1 96 ? 9.747 7.898 -8.478 1.00 89.75 96 GLU A N 1
ATOM 798 C CA . GLU A 1 96 ? 8.969 8.918 -7.765 1.00 89.75 96 GLU A CA 1
ATOM 799 C C . GLU A 1 96 ? 8.790 8.565 -6.285 1.00 89.75 96 GLU A C 1
ATOM 801 O O . GLU A 1 96 ? 9.035 9.391 -5.403 1.00 89.75 96 GLU A O 1
ATOM 806 N N . LEU A 1 97 ? 8.476 7.303 -5.991 1.00 88.88 97 LEU A N 1
ATOM 807 C CA . LEU A 1 97 ? 8.383 6.794 -4.625 1.00 88.88 97 LEU A CA 1
ATOM 808 C C . LEU A 1 97 ? 9.681 6.985 -3.834 1.00 88.88 97 LEU A C 1
ATOM 810 O O . LEU A 1 97 ? 9.642 7.393 -2.674 1.00 88.88 97 LEU A O 1
ATOM 814 N N . ARG A 1 98 ? 10.838 6.703 -4.442 1.00 86.75 98 ARG A N 1
ATOM 815 C CA . ARG A 1 98 ? 12.155 6.814 -3.791 1.00 86.75 98 ARG A CA 1
ATOM 816 C C . ARG A 1 98 ? 12.583 8.252 -3.516 1.00 86.75 98 ARG A C 1
ATOM 818 O O . ARG A 1 98 ? 13.365 8.467 -2.594 1.00 86.75 98 ARG A O 1
ATOM 825 N N . LYS A 1 99 ? 12.072 9.234 -4.263 1.00 89.00 99 LYS A N 1
ATOM 826 C CA . LYS A 1 99 ? 12.328 10.656 -3.972 1.00 89.00 99 LYS A CA 1
ATOM 827 C C . LYS A 1 99 ? 11.710 11.080 -2.642 1.00 89.00 99 LYS A C 1
ATOM 829 O O . LYS A 1 99 ? 12.274 11.909 -1.935 1.00 89.00 99 LYS A O 1
ATOM 834 N N . VAL A 1 100 ? 10.555 10.507 -2.304 1.00 86.44 100 VAL A N 1
ATOM 835 C CA . VAL A 1 100 ? 9.774 10.884 -1.117 1.00 86.44 100 VAL A CA 1
ATOM 836 C C . VAL A 1 100 ? 10.058 9.946 0.054 1.00 86.44 100 VAL A C 1
ATOM 838 O O . VAL A 1 100 ? 10.185 10.379 1.202 1.00 86.44 100 VAL A O 1
ATOM 841 N N . ARG A 1 101 ? 10.200 8.645 -0.214 1.00 83.19 101 ARG A N 1
ATOM 842 C CA . ARG A 1 101 ? 10.468 7.639 0.810 1.00 83.19 101 ARG A CA 1
ATOM 843 C C . ARG A 1 101 ? 11.964 7.473 1.038 1.00 83.19 101 ARG A C 1
ATOM 845 O O . ARG A 1 101 ? 12.694 6.996 0.178 1.00 83.19 101 ARG A O 1
ATOM 852 N N . LYS A 1 102 ? 12.402 7.722 2.273 1.00 76.62 102 LYS A N 1
ATOM 853 C CA . LYS A 1 102 ? 13.775 7.413 2.716 1.00 76.62 102 LYS A CA 1
ATOM 854 C C . LYS A 1 102 ? 14.058 5.908 2.841 1.00 76.62 102 LYS A C 1
ATOM 856 O O . LYS A 1 102 ? 15.212 5.517 2.978 1.00 76.62 102 LYS A O 1
ATOM 861 N N . ARG A 1 103 ? 13.019 5.064 2.877 1.00 78.88 103 ARG A N 1
ATOM 862 C CA . ARG A 1 103 ? 13.100 3.608 3.096 1.00 78.88 103 ARG A CA 1
ATOM 863 C C . ARG A 1 103 ? 12.175 2.867 2.130 1.00 78.88 103 ARG A C 1
ATOM 865 O O . ARG A 1 103 ? 11.188 3.428 1.665 1.00 78.88 103 ARG A O 1
ATOM 872 N N . SER A 1 104 ? 12.466 1.592 1.874 1.00 80.88 104 SER A N 1
ATOM 873 C CA . SER A 1 104 ? 11.618 0.702 1.059 1.00 80.88 104 SER A CA 1
ATOM 874 C C . SER A 1 104 ? 10.243 0.446 1.681 1.00 80.88 104 SER A C 1
ATOM 876 O O . SER A 1 104 ? 9.283 0.170 0.961 1.00 80.88 104 SER A O 1
ATOM 878 N N . VAL A 1 105 ? 10.141 0.581 3.005 1.00 86.31 105 VAL A N 1
ATOM 879 C CA . VAL A 1 105 ? 8.902 0.437 3.768 1.00 86.31 105 VAL A CA 1
ATOM 880 C C . VAL A 1 105 ? 8.393 1.811 4.193 1.00 86.31 105 VAL A C 1
ATOM 882 O O . VAL A 1 105 ? 9.112 2.591 4.820 1.00 86.31 105 VAL A O 1
ATOM 885 N N . TYR A 1 106 ? 7.134 2.081 3.876 1.00 87.94 106 TYR A N 1
ATOM 886 C CA . TYR A 1 106 ? 6.345 3.191 4.380 1.00 87.94 106 TYR A CA 1
ATOM 887 C C . TYR A 1 106 ? 5.312 2.678 5.379 1.00 87.94 106 TYR A C 1
ATOM 889 O O . TYR A 1 106 ? 4.619 1.690 5.134 1.00 87.94 106 TYR A O 1
ATOM 897 N N . VAL A 1 107 ? 5.204 3.378 6.502 1.00 87.19 107 VAL A N 1
ATOM 898 C CA . VAL A 1 107 ? 4.283 3.054 7.584 1.00 87.19 107 VAL A CA 1
ATOM 899 C C . VAL A 1 107 ? 3.492 4.319 7.924 1.00 87.19 107 VAL A C 1
ATOM 901 O O . VAL A 1 107 ? 4.115 5.283 8.367 1.00 87.19 107 VAL A O 1
ATOM 904 N N . PRO A 1 108 ? 2.161 4.344 7.730 1.00 84.50 108 PRO A N 1
ATOM 905 C CA . PRO A 1 108 ? 1.329 5.504 8.053 1.00 84.50 108 PRO A CA 1
ATOM 906 C C . PRO A 1 108 ? 1.047 5.558 9.565 1.00 84.50 108 PRO A C 1
ATOM 908 O O . PRO A 1 108 ? -0.048 5.234 10.023 1.00 84.50 108 PRO A O 1
ATOM 911 N N . VAL A 1 109 ? 2.059 5.894 10.368 1.00 80.06 109 VAL A N 1
ATOM 912 C CA . VAL A 1 109 ? 1.960 5.880 11.841 1.00 80.06 109 VAL A CA 1
ATOM 913 C C . VAL A 1 109 ? 0.880 6.847 12.333 1.00 80.06 109 VAL A C 1
ATOM 915 O O . VAL A 1 109 ? 0.177 6.550 13.300 1.00 80.06 109 VAL A O 1
ATOM 918 N N . GLU A 1 110 ? 0.714 7.975 11.648 1.00 75.38 110 GLU A N 1
ATOM 919 C CA . GLU A 1 110 ? -0.264 9.012 11.966 1.00 75.38 110 GLU A CA 1
ATOM 920 C C . GLU A 1 110 ? -1.699 8.476 11.866 1.00 75.38 110 GLU A C 1
ATOM 922 O O . GLU A 1 110 ? -2.497 8.707 12.769 1.00 75.38 110 GLU A O 1
ATOM 927 N N . GLU A 1 111 ? -2.002 7.651 10.854 1.00 70.94 111 GLU A N 1
ATOM 928 C CA . GLU A 1 111 ? -3.316 7.003 10.691 1.00 70.94 111 GLU A CA 1
ATOM 929 C C . GLU A 1 111 ? -3.638 6.001 11.817 1.00 70.94 111 GLU A C 1
ATOM 931 O O . GLU A 1 111 ? -4.773 5.536 11.963 1.00 70.94 111 GLU A O 1
ATOM 936 N N . TRP A 1 112 ? -2.637 5.607 12.610 1.00 67.62 112 TRP A N 1
ATOM 937 C CA . TRP A 1 112 ? -2.813 4.693 13.741 1.00 67.62 112 TRP A CA 1
ATOM 938 C C . TRP A 1 112 ? -2.805 5.400 15.084 1.00 67.62 112 TRP A C 1
ATOM 940 O O . TRP A 1 112 ? -3.248 4.810 16.073 1.00 67.62 112 TRP A O 1
ATOM 950 N N . ALA A 1 113 ? -2.250 6.611 15.138 1.00 62.31 113 ALA A N 1
ATOM 951 C CA . ALA A 1 113 ? -1.946 7.300 16.381 1.00 62.31 113 ALA A CA 1
ATOM 952 C C . ALA A 1 113 ? -3.201 7.587 17.215 1.00 62.31 113 ALA A C 1
ATOM 954 O O . ALA A 1 113 ? -3.109 7.636 18.443 1.00 62.31 113 ALA A O 1
ATOM 955 N N . GLU A 1 114 ? -4.361 7.703 16.570 1.00 57.50 114 GLU A N 1
ATOM 956 C CA . GLU A 1 114 ? -5.620 8.051 17.227 1.00 57.50 114 GLU A CA 1
ATOM 957 C C . GLU A 1 114 ? -6.324 6.871 17.911 1.00 57.50 114 GLU A C 1
ATOM 959 O O . GLU A 1 114 ? -7.208 7.096 18.730 1.00 57.50 114 GLU A O 1
ATOM 964 N N . ASP A 1 115 ? -5.932 5.616 17.654 1.00 59.12 115 ASP A N 1
ATOM 965 C CA . ASP A 1 115 ? -6.878 4.513 17.858 1.00 59.12 115 ASP A CA 1
ATOM 966 C C . ASP A 1 115 ? -6.290 3.242 18.475 1.00 59.12 115 ASP A C 1
ATOM 968 O O . ASP A 1 115 ? -6.562 2.120 18.036 1.00 59.12 115 ASP A O 1
ATOM 972 N N . HIS A 1 116 ? -5.471 3.384 19.520 1.00 57.66 116 HIS A N 1
ATOM 973 C CA . HIS A 1 116 ? -5.038 2.208 20.268 1.00 57.66 116 HIS A CA 1
ATOM 974 C C . HIS A 1 116 ? -5.474 2.236 21.736 1.00 57.66 116 HIS A C 1
ATOM 976 O O . HIS A 1 116 ? -4.724 2.689 22.604 1.00 57.66 116 HIS A O 1
ATOM 982 N N . PRO A 1 117 ? -6.612 1.585 22.053 1.00 66.69 117 PRO A N 1
ATOM 983 C CA . PRO A 1 117 ? -6.916 1.112 23.402 1.00 66.69 117 PRO A CA 1
ATOM 984 C C . PRO A 1 117 ? -5.748 0.326 24.010 1.00 66.69 117 PRO A C 1
ATOM 986 O O . PRO A 1 117 ? -5.559 0.331 25.217 1.00 66.69 117 PRO A O 1
ATOM 989 N N . ILE A 1 118 ? -4.919 -0.317 23.177 1.00 68.75 118 ILE A N 1
ATOM 990 C CA . ILE A 1 118 ? -3.674 -0.965 23.615 1.00 68.75 118 ILE A CA 1
ATOM 991 C C . ILE A 1 118 ? -2.654 0.066 24.092 1.00 68.75 118 ILE A C 1
ATOM 993 O O . ILE A 1 118 ? -2.048 -0.167 25.115 1.00 68.75 118 ILE A O 1
ATOM 997 N N . ARG A 1 119 ? -2.485 1.220 23.439 1.00 68.88 119 ARG A N 1
ATOM 998 C CA . ARG A 1 119 ? -1.575 2.272 23.920 1.00 68.88 119 ARG A CA 1
ATOM 999 C C . ARG A 1 119 ? -2.044 2.824 25.264 1.00 68.88 119 ARG A C 1
ATOM 1001 O O . ARG A 1 119 ? -1.221 3.017 26.147 1.00 68.88 119 ARG A O 1
ATOM 1008 N N . GLN A 1 120 ? -3.352 3.018 25.441 1.00 73.44 120 GLN A N 1
ATOM 1009 C CA . GLN A 1 120 ? -3.918 3.389 26.743 1.00 73.44 120 GLN A CA 1
ATOM 1010 C C . GLN A 1 120 ? -3.704 2.288 27.794 1.00 73.44 120 GLN A C 1
ATOM 1012 O O . GLN A 1 120 ? -3.256 2.587 28.895 1.00 73.44 120 GLN A O 1
ATOM 1017 N N . LYS A 1 121 ? -3.936 1.014 27.448 1.00 76.19 121 LYS A N 1
ATOM 1018 C CA . LYS A 1 121 ? -3.667 -0.135 28.331 1.00 76.19 121 LYS A CA 1
ATOM 1019 C C . LYS A 1 121 ? -2.180 -0.285 28.668 1.00 76.19 121 LYS A C 1
ATOM 1021 O O . LYS A 1 121 ? -1.858 -0.553 29.814 1.00 76.19 121 LYS A O 1
ATOM 1026 N N . LEU A 1 122 ? -1.285 -0.082 27.702 1.00 76.88 122 LEU A N 1
ATOM 1027 C CA . LEU A 1 122 ? 0.170 -0.148 27.863 1.00 76.88 122 LEU A CA 1
ATOM 1028 C C . LEU A 1 122 ? 0.684 0.993 28.748 1.00 76.88 122 LEU A C 1
ATOM 1030 O O . LEU A 1 122 ? 1.487 0.741 29.640 1.00 76.88 122 LEU A O 1
ATOM 1034 N N . LYS A 1 123 ? 0.164 2.216 28.566 1.00 79.00 123 LYS A N 1
ATOM 1035 C CA . LYS A 1 123 ? 0.400 3.338 29.489 1.00 79.00 123 LYS A CA 1
ATOM 1036 C C . LYS A 1 123 ? -0.089 3.014 30.901 1.00 79.00 123 LYS A C 1
ATOM 1038 O O . LYS A 1 123 ? 0.631 3.241 31.864 1.00 79.00 123 LYS A O 1
ATOM 1043 N N . ALA A 1 124 ? -1.287 2.439 31.031 1.00 82.31 124 ALA A N 1
ATOM 1044 C CA . ALA A 1 124 ? -1.856 2.076 32.329 1.00 82.31 124 ALA A CA 1
ATOM 1045 C C . ALA A 1 124 ? -1.034 1.014 33.088 1.00 82.31 124 ALA A C 1
ATOM 1047 O O . ALA A 1 124 ? -1.099 0.977 34.312 1.00 82.31 124 ALA A O 1
ATOM 1048 N N . ILE A 1 125 ? -0.248 0.183 32.391 1.00 88.94 125 ILE A N 1
ATOM 1049 C CA . ILE A 1 125 ? 0.661 -0.805 33.003 1.00 88.94 125 ILE A CA 1
ATOM 1050 C C . ILE A 1 125 ? 2.133 -0.348 33.034 1.00 88.94 125 ILE A C 1
ATOM 1052 O O . ILE A 1 125 ? 3.014 -1.159 33.301 1.00 88.94 125 ILE A O 1
ATOM 1056 N N . GLY A 1 126 ? 2.413 0.931 32.751 1.00 82.62 126 GLY A N 1
ATOM 1057 C CA . GLY A 1 126 ? 3.753 1.521 32.869 1.00 82.62 126 GLY A CA 1
ATOM 1058 C C . GLY A 1 126 ? 4.746 1.131 31.771 1.00 82.62 126 GLY A C 1
ATOM 1059 O O . GLY A 1 126 ? 5.948 1.286 31.954 1.00 82.62 126 GLY A O 1
ATOM 1060 N N . TYR A 1 127 ? 4.268 0.614 30.638 1.00 74.50 127 TYR A N 1
ATOM 1061 C CA . TYR A 1 127 ? 5.127 0.170 29.534 1.00 74.50 127 TYR A CA 1
ATOM 1062 C C . TYR A 1 127 ? 5.449 1.288 28.522 1.00 74.50 127 TYR A C 1
ATOM 1064 O O . TYR A 1 127 ? 6.346 1.127 27.697 1.00 74.50 127 TYR A O 1
ATOM 1072 N N . TRP A 1 128 ? 4.693 2.393 28.544 1.00 62.81 128 TRP A N 1
ATOM 1073 C CA . TRP A 1 128 ? 4.809 3.532 27.623 1.00 62.81 128 TRP A CA 1
ATOM 1074 C C . TRP A 1 128 ? 4.635 4.854 28.364 1.00 62.81 128 TRP A C 1
ATOM 1076 O O . TRP A 1 128 ? 3.708 4.917 29.202 1.00 62.81 128 TRP A O 1
#

Secondary structure (DSSP, 8-state):
---TTEEEETTEEEESS--B-TTT-PBPEEEEEEEE-GGGTGGG--SSTTTTT--HHHHHHHHHHH--EEEEEEE-TTT--EEEEEEE--HHHHHHHHHH-SSSEE--SHHHHT--HHHHHHHHTT--

Foldseek 3Di:
DPPVQWDQDLQGTDGPDFDADPVPRATWDWFKKAKDFCVVVCVVVVPDVVVPPDDPVVVVVCSLAWTMWIWTKIAGPPPRDIDIDTGTDGNVSVVSNVVRDPDRMDGPVVSVVPDDPVVVVCVVVVND

Radius of gyration: 18.38 Å; chains: 1; bounding box: 39×32×58 Å

Sequence (128 aa):
MNNEFWEFTPFGHKPKFEIRCKMCGTPMRLRYSQVFRPSDVFEALEDPARKMGLTAQEKVEILTKNGWAEDRAYKCPKCQWWTVFGIPMSWEELQELRKVRKRSVYVPVEEWAEDHPIRQKLKAIGYW